Protein AF-A0AAW6VDI1-F1 (afdb_monomer)

Sequence (150 aa):
MKAKIEGLLNKEYKKLNDPIIQSHFLNYTCVLISGYLEKEIQNILDIYKKTAHFNSHDCKDELKSMRKIQNAKWCSVRPTLTNIDNKVILKLSKLKDFSLVTSSINNIVNTRHKIAHGENVTNLTIDILKQDFKNINRFLKKLKSIFTSL

Secondary structure (DSSP, 8-state):
-HHHHHHHHHS-GGG---HHHHHHHHHHHHHHHHHHHHHHHHHHHHHHTTSHHHHTSTTHHHHHHPPPP-S--HHHHHHHHHHH-HHHHHHHHTSTTHHHHHHHHHHHHHHHHHHHTT----S--HHHHHHHHHHHHHHHHHHHHHHHT-

Mean predicted aligned error: 4.01 Å

InterPro domains:
  IPR041519 RiboL-PSP-HEPN [PF18735] (8-148)

Foldseek 3Di:
DVVVLVVLLPPPLVVPPDPVVSVVSLLVSLLVLLVVLQVLVQVLLVVLLPDPLLVPDPCNVVSVPDDRDDLPQCVVVVVNQVSSPVVLVVQQVPQVPSVVLSVLNNVSSVSNVCVVVVHDDDPGDSVSSVSSSVSSVSSSVSSSVVSVVD

pLDDT: mean 91.73, std 6.46, range [64.69, 98.38]

Structure (mmCIF, N/CA/C/O backbone):
data_AF-A0AAW6VDI1-F1
#
_entry.id   AF-A0AAW6VDI1-F1
#
loop_
_atom_site.group_PDB
_atom_site.id
_atom_site.type_symbol
_atom_site.label_atom_id
_atom_site.label_alt_id
_atom_site.label_comp_id
_atom_site.label_asym_id
_atom_site.label_entity_id
_atom_site.label_seq_id
_atom_site.pdbx_PDB_ins_code
_atom_site.Cartn_x
_atom_site.Cartn_y
_atom_site.Cartn_z
_atom_site.occupancy
_atom_site.B_iso_or_equiv
_atom_site.auth_seq_id
_atom_site.auth_comp_id
_atom_site.auth_asym_id
_atom_site.auth_atom_id
_atom_site.pdbx_PDB_model_num
ATOM 1 N N . MET A 1 1 ? -8.476 -0.066 -11.051 1.00 89.88 1 MET A N 1
ATOM 2 C CA . MET A 1 1 ? -7.021 0.216 -10.959 1.00 89.88 1 MET A CA 1
ATOM 3 C C . MET A 1 1 ? -6.218 -1.062 -10.743 1.00 89.88 1 MET A C 1
ATOM 5 O O . MET A 1 1 ? -5.321 -1.317 -11.530 1.00 89.88 1 MET A O 1
ATOM 9 N N . LYS A 1 2 ? -6.598 -1.905 -9.773 1.00 93.75 2 LYS A N 1
ATOM 10 C CA . LYS A 1 2 ? -5.964 -3.206 -9.503 1.00 93.75 2 LYS A CA 1
ATOM 11 C C . LYS A 1 2 ? -5.744 -4.098 -10.743 1.00 93.75 2 LYS A C 1
ATOM 13 O O . LYS A 1 2 ? -4.602 -4.405 -11.046 1.00 93.75 2 LYS A O 1
ATOM 18 N N . ALA A 1 3 ? -6.799 -4.406 -11.506 1.00 93.88 3 ALA A N 1
ATOM 19 C CA . ALA A 1 3 ? -6.700 -5.252 -12.706 1.00 93.88 3 ALA A CA 1
ATOM 20 C C . ALA A 1 3 ? -5.734 -4.699 -13.771 1.00 93.88 3 ALA A C 1
ATOM 22 O O . ALA A 1 3 ? -5.020 -5.448 -14.428 1.00 93.88 3 ALA A O 1
ATOM 23 N N . LYS A 1 4 ? -5.659 -3.367 -13.906 1.00 93.69 4 LYS A N 1
ATOM 24 C CA . LYS A 1 4 ? -4.698 -2.708 -14.802 1.00 93.69 4 LYS A CA 1
ATOM 25 C C . LYS A 1 4 ? -3.259 -2.949 -14.341 1.00 93.69 4 LYS A C 1
ATOM 27 O O . LYS A 1 4 ? -2.413 -3.259 -15.167 1.00 93.69 4 LYS A O 1
ATOM 32 N N . ILE A 1 5 ? -2.992 -2.822 -13.041 1.00 95.88 5 ILE A N 1
ATOM 33 C CA . ILE A 1 5 ? -1.672 -3.101 -12.461 1.00 95.88 5 ILE A CA 1
ATOM 34 C C . ILE A 1 5 ? -1.314 -4.577 -12.648 1.00 95.88 5 ILE A C 1
ATOM 36 O O . ILE A 1 5 ? -0.222 -4.870 -13.110 1.00 95.88 5 ILE A O 1
ATOM 40 N N . GLU A 1 6 ? -2.236 -5.499 -12.364 1.00 94.25 6 GLU A N 1
ATOM 41 C CA . GLU A 1 6 ? -2.030 -6.939 -12.586 1.00 94.25 6 GLU A CA 1
ATOM 42 C C . GLU A 1 6 ? -1.698 -7.235 -14.053 1.00 94.25 6 GLU A C 1
ATOM 44 O O . GLU A 1 6 ? -0.734 -7.941 -14.335 1.00 94.25 6 GLU A O 1
ATOM 49 N N . GLY A 1 7 ? -2.427 -6.622 -14.990 1.00 92.25 7 GLY A N 1
ATOM 50 C CA . GLY A 1 7 ? -2.134 -6.719 -16.417 1.00 92.25 7 GLY A CA 1
ATOM 51 C C . GLY A 1 7 ? -0.735 -6.214 -16.774 1.00 92.25 7 GLY A C 1
ATOM 52 O O . GLY A 1 7 ? -0.029 -6.875 -17.524 1.00 92.25 7 GLY A O 1
ATOM 53 N N . LEU A 1 8 ? -0.298 -5.079 -16.217 1.00 92.00 8 LEU A N 1
ATOM 54 C CA . LEU A 1 8 ? 1.058 -4.558 -16.433 1.00 92.00 8 LEU A CA 1
ATOM 55 C C . LEU A 1 8 ? 2.125 -5.487 -15.840 1.00 92.00 8 LEU A C 1
ATOM 57 O O . LEU A 1 8 ? 3.093 -5.812 -16.516 1.00 92.00 8 LEU A O 1
ATOM 61 N N . LEU A 1 9 ? 1.931 -5.973 -14.616 1.00 92.19 9 LEU A N 1
ATOM 62 C CA . LEU A 1 9 ? 2.883 -6.867 -13.954 1.00 92.19 9 LEU A CA 1
ATOM 63 C C . LEU A 1 9 ? 3.012 -8.227 -14.657 1.00 92.19 9 LEU A C 1
ATOM 65 O O . LEU A 1 9 ? 4.067 -8.854 -14.585 1.00 92.19 9 LEU A O 1
ATOM 69 N N . ASN A 1 10 ? 1.954 -8.676 -15.334 1.00 86.19 10 ASN A N 1
ATOM 70 C CA . ASN A 1 10 ? 1.925 -9.945 -16.059 1.00 86.19 10 ASN A CA 1
ATOM 71 C C . ASN A 1 10 ? 2.298 -9.820 -17.539 1.00 86.19 10 ASN A C 1
ATOM 73 O O . ASN A 1 10 ? 2.485 -10.845 -18.193 1.00 86.19 10 ASN A O 1
ATOM 77 N N . LYS A 1 11 ? 2.420 -8.601 -18.084 1.00 78.62 11 LYS A N 1
ATOM 78 C CA . LYS A 1 11 ? 2.950 -8.422 -19.439 1.00 78.62 11 LYS A CA 1
ATOM 79 C C . LYS A 1 11 ? 4.368 -8.974 -19.501 1.00 78.62 11 LYS A C 1
ATOM 81 O O . LYS A 1 11 ? 5.156 -8.818 -18.567 1.00 78.62 11 LYS A O 1
ATOM 86 N N . GLU A 1 12 ? 4.701 -9.585 -20.632 1.00 67.75 12 GLU A N 1
ATOM 87 C CA . GLU A 1 12 ? 6.063 -10.011 -20.935 1.00 67.75 12 GLU A CA 1
ATOM 88 C C . GLU A 1 12 ? 6.956 -8.785 -21.144 1.00 67.75 12 GLU A C 1
ATOM 90 O O . GLU A 1 12 ? 7.265 -8.376 -22.257 1.00 67.75 12 GLU A O 1
ATOM 95 N N . TYR A 1 13 ? 7.374 -8.189 -20.032 1.00 69.06 13 TYR A N 1
ATOM 96 C CA . TYR A 1 13 ? 8.299 -7.067 -19.966 1.00 69.06 13 TYR A CA 1
ATOM 97 C C . TYR A 1 13 ? 9.601 -7.344 -20.735 1.00 69.06 13 TYR A C 1
ATOM 99 O O . TYR A 1 13 ? 10.164 -6.441 -21.339 1.00 69.06 13 TYR A O 1
ATOM 107 N N . LYS A 1 14 ? 10.028 -8.614 -20.794 1.00 64.69 14 LYS A N 1
ATOM 108 C CA . LYS A 1 14 ? 11.203 -9.063 -21.556 1.00 64.69 14 LYS A CA 1
ATOM 109 C C . LYS A 1 14 ? 11.068 -8.900 -23.076 1.00 64.69 14 LYS A C 1
ATOM 111 O O . LYS A 1 14 ? 12.081 -8.943 -23.756 1.00 64.69 14 LYS A O 1
ATOM 116 N N . LYS A 1 15 ? 9.852 -8.716 -23.609 1.00 71.50 15 LYS A N 1
ATOM 117 C CA . LYS A 1 15 ? 9.625 -8.422 -25.036 1.00 71.50 15 LYS A CA 1
ATOM 118 C C . LYS A 1 15 ? 9.885 -6.951 -25.389 1.00 71.50 15 LYS A C 1
ATOM 120 O O . LYS A 1 15 ? 9.891 -6.603 -26.566 1.00 71.50 15 LYS A O 1
ATOM 125 N N . LEU A 1 16 ? 10.071 -6.077 -24.395 1.00 76.50 16 LEU A N 1
ATOM 126 C CA . LEU A 1 16 ? 10.487 -4.695 -24.617 1.00 76.50 16 LEU A CA 1
ATOM 127 C C . LEU A 1 16 ? 12.007 -4.686 -24.802 1.00 76.50 16 LEU A C 1
ATOM 129 O O . LEU A 1 16 ? 12.739 -4.754 -23.823 1.00 76.50 16 LEU A O 1
ATOM 133 N N . ASN A 1 17 ? 12.494 -4.623 -26.039 1.00 78.62 17 ASN A N 1
ATOM 134 C CA . ASN A 1 17 ? 13.938 -4.698 -26.312 1.00 78.62 17 ASN A CA 1
ATOM 135 C C . ASN A 1 17 ? 14.705 -3.409 -25.958 1.00 78.62 17 ASN A C 1
ATOM 137 O O . ASN A 1 17 ? 15.929 -3.429 -25.899 1.00 78.62 17 ASN A O 1
ATOM 141 N N . ASP A 1 18 ? 14.001 -2.302 -25.713 1.00 87.38 18 ASP A N 1
ATOM 142 C CA . ASP A 1 18 ? 14.594 -0.999 -25.409 1.00 87.38 18 ASP A CA 1
ATOM 143 C C . ASP A 1 18 ? 14.678 -0.757 -23.882 1.00 87.38 18 ASP A C 1
ATOM 145 O O . ASP A 1 18 ? 13.632 -0.693 -23.218 1.00 87.38 18 ASP A O 1
ATOM 149 N N . PRO A 1 19 ? 15.890 -0.583 -23.312 1.00 87.06 19 PRO A N 1
ATOM 150 C CA . PRO A 1 19 ? 16.101 -0.273 -21.895 1.00 87.06 19 PRO A CA 1
ATOM 151 C C . PRO A 1 19 ? 15.399 1.004 -21.401 1.00 87.06 19 PRO A C 1
ATOM 153 O O . PRO A 1 19 ? 14.973 1.068 -20.245 1.00 87.06 19 PRO A O 1
ATOM 156 N N . ILE A 1 20 ? 15.247 2.018 -22.255 1.00 88.19 20 ILE A N 1
ATOM 157 C CA . ILE A 1 20 ? 14.583 3.282 -21.911 1.00 88.19 20 ILE A CA 1
ATOM 158 C C . ILE A 1 20 ? 13.083 3.037 -21.744 1.00 88.19 20 ILE A C 1
ATOM 160 O O . ILE A 1 20 ? 12.491 3.411 -20.728 1.00 88.19 20 ILE A O 1
ATOM 164 N N . ILE A 1 21 ? 12.469 2.335 -22.699 1.00 88.44 21 ILE A N 1
ATOM 165 C CA . ILE A 1 21 ? 11.044 1.969 -22.638 1.00 88.44 21 ILE A CA 1
ATOM 166 C C . ILE A 1 21 ? 10.771 1.085 -21.417 1.00 88.44 21 ILE A C 1
ATOM 168 O O . ILE A 1 21 ? 9.787 1.285 -20.703 1.00 88.44 21 ILE A O 1
ATOM 172 N N . GLN A 1 22 ? 11.665 0.137 -21.153 1.00 89.06 22 GLN A N 1
ATOM 173 C CA . GLN A 1 22 ? 11.668 -0.704 -19.962 1.00 89.06 22 GLN A CA 1
ATOM 174 C C . GLN A 1 22 ? 11.658 0.124 -18.661 1.00 89.06 22 GLN A C 1
ATOM 176 O O . GLN A 1 22 ? 10.775 -0.054 -17.817 1.00 89.06 22 GLN A O 1
ATOM 181 N N . SER A 1 23 ? 12.568 1.091 -18.528 1.00 90.12 23 SER A N 1
ATOM 182 C CA . SER A 1 23 ? 12.630 1.991 -17.370 1.00 90.12 23 SER A CA 1
ATOM 183 C C . SER A 1 23 ? 11.342 2.809 -17.197 1.00 90.12 23 SER A C 1
ATOM 185 O O . SER A 1 23 ? 10.732 2.807 -16.123 1.00 90.12 23 SER A O 1
ATOM 187 N N . HIS A 1 24 ? 10.842 3.434 -18.271 1.00 90.94 24 HIS A N 1
ATOM 188 C CA . HIS A 1 24 ? 9.584 4.187 -18.229 1.00 90.94 24 HIS A CA 1
ATOM 189 C C . HIS A 1 24 ? 8.389 3.318 -17.835 1.00 90.94 24 HIS A C 1
ATOM 191 O O . HIS A 1 24 ? 7.532 3.753 -17.062 1.00 90.94 24 HIS A O 1
ATOM 197 N N . PHE A 1 25 ? 8.337 2.081 -18.324 1.00 92.25 25 PHE A N 1
ATOM 198 C CA . PHE A 1 25 ? 7.292 1.128 -17.978 1.00 92.25 25 PHE A CA 1
ATOM 199 C C . PHE A 1 25 ? 7.290 0.787 -16.482 1.00 92.25 25 PHE A C 1
ATOM 201 O O . PHE A 1 25 ? 6.229 0.780 -15.844 1.00 92.25 25 PHE A O 1
ATOM 208 N N . LEU A 1 26 ? 8.466 0.522 -15.907 1.00 93.88 26 LEU A N 1
ATOM 209 C CA . LEU A 1 26 ? 8.603 0.230 -14.481 1.00 93.88 26 LEU A CA 1
ATOM 210 C C . LEU A 1 26 ? 8.220 1.442 -13.632 1.00 93.88 26 LEU A C 1
ATOM 212 O O . LEU A 1 26 ? 7.424 1.307 -12.700 1.00 93.88 26 LEU A O 1
ATOM 216 N N . ASN A 1 27 ? 8.700 2.631 -14.003 1.00 95.12 27 ASN A N 1
ATOM 217 C CA . ASN A 1 27 ? 8.369 3.877 -13.317 1.00 95.12 27 ASN A CA 1
ATOM 218 C C . ASN A 1 27 ? 6.860 4.136 -13.331 1.00 95.12 27 ASN A C 1
ATOM 220 O O . ASN A 1 27 ? 6.252 4.377 -12.286 1.00 95.12 27 ASN A O 1
ATOM 224 N N . TYR A 1 28 ? 6.227 3.998 -14.497 1.00 95.06 28 TYR A N 1
ATOM 225 C CA . TYR A 1 28 ? 4.781 4.127 -14.638 1.00 95.06 28 TYR A CA 1
ATOM 226 C C . TYR A 1 28 ? 4.022 3.133 -13.751 1.00 95.06 28 TYR A C 1
ATOM 228 O O . TYR A 1 28 ? 3.071 3.497 -13.054 1.00 95.06 28 TYR A O 1
ATOM 236 N N . THR A 1 29 ? 4.463 1.875 -13.732 1.00 95.88 29 THR A N 1
ATOM 237 C CA . THR A 1 29 ? 3.839 0.826 -12.920 1.00 95.88 29 THR A CA 1
ATOM 238 C C . THR A 1 29 ? 3.990 1.114 -11.422 1.00 95.88 29 THR A C 1
ATOM 240 O O . THR A 1 29 ? 3.014 0.990 -10.680 1.00 95.88 29 THR A O 1
ATOM 243 N N . CYS A 1 30 ? 5.159 1.586 -10.974 1.00 97.31 30 CYS A N 1
ATOM 244 C CA . CYS A 1 30 ? 5.390 2.026 -9.596 1.00 97.31 30 CYS A CA 1
ATOM 245 C C . CYS A 1 30 ? 4.441 3.164 -9.188 1.00 97.31 30 CYS A C 1
ATOM 247 O O . CYS A 1 30 ? 3.815 3.104 -8.126 1.00 97.31 30 CYS A O 1
ATOM 249 N N . VAL A 1 31 ? 4.291 4.181 -10.044 1.00 97.00 31 VAL A N 1
ATOM 250 C CA . VAL A 1 31 ? 3.379 5.314 -9.810 1.00 97.00 31 VAL A CA 1
ATOM 251 C C . VAL A 1 31 ? 1.935 4.828 -9.666 1.00 97.00 31 VAL A C 1
ATOM 253 O O . VAL A 1 31 ? 1.235 5.246 -8.742 1.00 97.00 31 VAL A O 1
ATOM 256 N N . LEU A 1 32 ? 1.494 3.894 -10.516 1.00 97.62 32 LEU A N 1
ATOM 257 C CA . LEU A 1 32 ? 0.156 3.307 -10.411 1.00 97.62 32 LEU A CA 1
ATOM 258 C C . LEU A 1 32 ? -0.046 2.512 -9.117 1.00 97.62 32 LEU A C 1
ATOM 260 O O . LEU A 1 32 ? -1.113 2.619 -8.513 1.00 97.62 32 LEU A O 1
ATOM 264 N N . ILE A 1 33 ? 0.944 1.727 -8.682 1.00 98.25 33 ILE A N 1
ATOM 265 C CA . ILE A 1 33 ? 0.862 0.968 -7.424 1.00 98.25 33 ILE A CA 1
ATOM 266 C C . ILE A 1 33 ? 0.768 1.924 -6.228 1.00 98.25 33 ILE A C 1
ATOM 268 O O . ILE A 1 33 ? -0.063 1.710 -5.344 1.00 98.25 33 ILE A O 1
ATOM 272 N N . SER A 1 34 ? 1.565 2.996 -6.220 1.00 97.81 34 SER A N 1
ATOM 273 C CA . SER A 1 34 ? 1.536 4.024 -5.173 1.00 97.81 34 SER A CA 1
ATOM 274 C C . SER A 1 34 ? 0.169 4.716 -5.090 1.00 97.81 34 SER A C 1
ATOM 276 O O . SER A 1 34 ? -0.431 4.762 -4.018 1.00 97.81 34 SER A O 1
ATOM 278 N N . GLY A 1 35 ? -0.382 5.159 -6.226 1.00 97.50 35 GLY A N 1
ATOM 279 C CA . GLY A 1 35 ? -1.712 5.777 -6.263 1.00 97.50 35 GLY A CA 1
ATOM 280 C C . GLY A 1 35 ? -2.847 4.806 -5.910 1.00 97.50 35 GLY A C 1
ATOM 281 O O . GLY A 1 35 ? -3.835 5.199 -5.290 1.00 97.50 35 GLY A O 1
ATOM 282 N N . TYR A 1 36 ? -2.707 3.522 -6.254 1.00 98.00 36 TYR A N 1
ATOM 283 C CA . TYR A 1 36 ? -3.643 2.478 -5.831 1.00 98.00 36 TYR A CA 1
ATOM 284 C C . TYR A 1 36 ? -3.655 2.306 -4.309 1.00 98.00 36 TYR A C 1
ATOM 286 O O . TYR A 1 36 ? -4.735 2.268 -3.725 1.00 98.00 36 TYR A O 1
ATOM 294 N N . LEU A 1 37 ? -2.484 2.252 -3.666 1.00 98.31 37 LEU A N 1
ATOM 295 C CA . LEU A 1 37 ? -2.371 2.166 -2.207 1.00 98.31 37 LEU A CA 1
ATOM 296 C C . LEU A 1 37 ? -3.104 3.325 -1.516 1.00 98.31 37 LEU A C 1
ATOM 298 O O . LEU A 1 37 ? -3.933 3.084 -0.640 1.00 98.31 37 LEU A O 1
ATOM 302 N N . GLU A 1 38 ? -2.824 4.564 -1.928 1.00 97.31 38 GLU A N 1
ATOM 303 C CA . GLU A 1 38 ? -3.454 5.771 -1.373 1.00 97.31 38 GLU A CA 1
ATOM 304 C C . GLU A 1 38 ? -4.978 5.723 -1.519 1.00 97.31 38 GLU A C 1
ATOM 306 O O . GLU A 1 38 ? -5.714 5.914 -0.547 1.00 97.31 38 GLU A O 1
ATOM 311 N N . LYS A 1 39 ? -5.456 5.396 -2.726 1.00 96.69 39 LYS A N 1
ATOM 312 C CA . LYS A 1 39 ? -6.886 5.318 -3.028 1.00 96.69 39 LYS A CA 1
ATOM 313 C C . LYS A 1 39 ? -7.597 4.254 -2.195 1.00 96.69 39 LYS A C 1
ATOM 315 O O . LYS A 1 39 ? -8.691 4.505 -1.700 1.00 96.69 39 LYS A O 1
ATOM 320 N N . GLU A 1 40 ? -7.009 3.073 -2.039 1.00 97.69 40 GLU A N 1
ATOM 321 C CA . GLU A 1 40 ? -7.649 1.992 -1.286 1.00 97.69 40 GLU A CA 1
ATOM 322 C C . GLU A 1 40 ? -7.669 2.259 0.221 1.00 97.69 40 GLU A C 1
ATOM 324 O O . GLU A 1 40 ? -8.682 1.980 0.859 1.00 97.69 40 GLU A O 1
ATOM 329 N N . ILE A 1 41 ? -6.610 2.847 0.794 1.00 96.50 41 ILE A N 1
ATOM 330 C CA . ILE A 1 41 ? -6.639 3.286 2.199 1.00 96.50 41 ILE A CA 1
ATOM 331 C C . ILE A 1 41 ? -7.747 4.324 2.392 1.00 96.50 41 ILE A C 1
ATOM 333 O O . ILE A 1 41 ? -8.553 4.181 3.311 1.00 96.50 41 ILE A O 1
ATOM 337 N N . GLN A 1 42 ? -7.834 5.322 1.507 1.00 95.00 42 GLN A N 1
ATOM 338 C CA . GLN A 1 42 ? -8.885 6.337 1.569 1.00 95.00 42 GLN A CA 1
ATOM 339 C C . GLN A 1 42 ? -10.282 5.706 1.504 1.00 95.00 42 GLN A C 1
ATOM 341 O O . GLN A 1 42 ? -11.116 5.998 2.354 1.00 95.00 42 GLN A O 1
ATOM 346 N N . ASN A 1 43 ? -10.515 4.785 0.564 1.00 95.38 43 ASN A N 1
ATOM 347 C CA . ASN A 1 43 ? -11.792 4.080 0.440 1.00 95.38 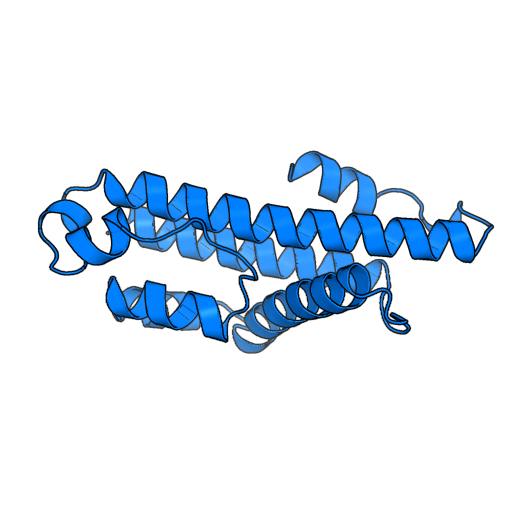43 ASN A CA 1
ATOM 348 C C . ASN A 1 43 ? -12.156 3.310 1.720 1.00 95.38 43 ASN A C 1
ATOM 350 O O . ASN A 1 43 ? -13.312 3.323 2.136 1.00 95.38 43 ASN A O 1
ATOM 354 N N . ILE A 1 44 ? -11.188 2.630 2.348 1.00 95.81 44 ILE A N 1
ATOM 355 C CA . ILE A 1 44 ? -11.413 1.902 3.607 1.00 95.81 44 ILE A CA 1
ATOM 356 C C . ILE A 1 44 ? -11.826 2.873 4.717 1.00 95.81 44 ILE A C 1
ATOM 358 O O . ILE A 1 44 ? -12.793 2.604 5.429 1.00 95.81 44 ILE A O 1
ATOM 362 N N . LEU A 1 45 ? -11.135 4.008 4.840 1.00 93.06 45 LEU A N 1
ATOM 363 C CA . LEU A 1 45 ? -11.460 5.027 5.837 1.00 93.06 45 LEU A CA 1
ATOM 364 C C . LEU A 1 45 ? -12.822 5.677 5.568 1.00 93.06 45 LEU A C 1
ATOM 366 O O . LEU A 1 45 ? -13.588 5.885 6.501 1.00 93.06 45 LEU A O 1
ATOM 370 N N . ASP A 1 46 ? -13.167 5.944 4.310 1.00 92.50 46 ASP A N 1
ATOM 371 C CA . ASP A 1 46 ? -14.461 6.528 3.939 1.00 92.50 46 ASP A CA 1
ATOM 372 C C . ASP A 1 46 ? -15.634 5.576 4.213 1.00 92.50 46 ASP A C 1
ATOM 374 O O . ASP A 1 46 ? -16.733 6.024 4.544 1.00 92.50 46 ASP A O 1
ATOM 378 N N . ILE A 1 47 ? -15.411 4.262 4.113 1.00 92.81 47 ILE A N 1
ATOM 379 C CA . ILE A 1 47 ? -16.382 3.252 4.552 1.00 92.81 47 ILE A CA 1
ATOM 380 C C . ILE A 1 47 ? -16.470 3.237 6.081 1.00 92.81 47 ILE A C 1
ATOM 382 O O . ILE A 1 47 ? -17.572 3.282 6.621 1.00 92.81 47 ILE A O 1
ATOM 386 N N . TYR A 1 48 ? -15.329 3.222 6.777 1.00 91.88 48 TYR A N 1
ATOM 387 C CA . TYR A 1 48 ? -15.284 3.243 8.240 1.00 91.88 48 TYR A CA 1
ATOM 388 C C . TYR A 1 48 ? -15.998 4.466 8.833 1.00 91.88 48 TYR A C 1
ATOM 390 O O . TYR A 1 48 ? -16.741 4.331 9.797 1.00 91.88 48 TYR A O 1
ATOM 398 N N . LYS A 1 49 ? -15.889 5.642 8.205 1.00 90.94 49 LYS A N 1
ATOM 399 C CA . LYS A 1 49 ? -16.589 6.871 8.624 1.00 90.94 49 LYS A CA 1
ATOM 400 C C . LYS A 1 49 ? -18.120 6.752 8.674 1.00 90.94 49 LYS A C 1
ATOM 402 O O . LYS A 1 49 ? -18.787 7.638 9.201 1.00 90.94 49 LYS A O 1
ATOM 407 N N . LYS A 1 50 ? -18.695 5.690 8.104 1.00 90.38 50 LYS A N 1
ATOM 408 C CA . LYS A 1 50 ? -20.138 5.421 8.107 1.00 90.38 50 LYS A CA 1
ATOM 409 C C . LYS A 1 50 ? -20.568 4.455 9.217 1.00 90.38 50 LYS A C 1
ATOM 411 O O . LYS A 1 50 ? -21.761 4.201 9.342 1.00 90.38 50 LYS A O 1
ATOM 416 N N . THR A 1 51 ? -19.642 3.897 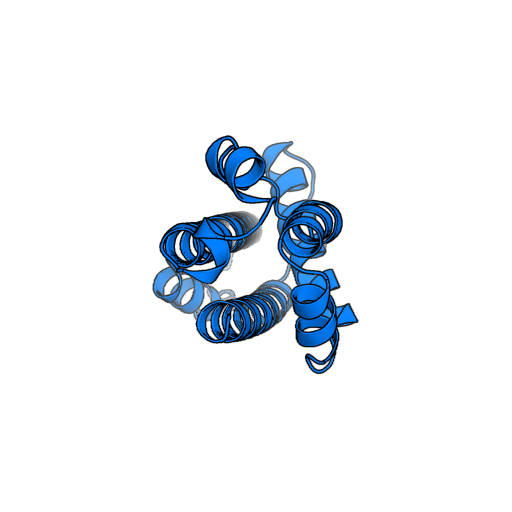10.000 1.00 90.31 51 THR A N 1
ATOM 417 C CA . THR A 1 51 ? -19.966 2.907 11.039 1.00 90.31 51 THR A CA 1
ATOM 418 C C . THR A 1 51 ? -20.430 3.563 12.340 1.00 90.31 51 THR A C 1
ATOM 420 O O . THR A 1 51 ? -20.179 4.744 12.601 1.00 90.31 51 THR A O 1
ATOM 423 N N . ALA A 1 52 ? -21.114 2.789 13.187 1.00 87.75 52 ALA A N 1
ATOM 424 C CA . ALA A 1 52 ? -21.477 3.227 14.533 1.00 87.75 52 ALA A CA 1
ATOM 425 C C . ALA A 1 52 ? -20.227 3.494 15.387 1.00 87.75 52 ALA A C 1
ATOM 427 O O . ALA A 1 52 ? -20.159 4.537 16.030 1.00 87.75 52 ALA A O 1
ATOM 428 N N . HIS A 1 53 ? -19.215 2.617 15.289 1.00 87.19 53 HIS A N 1
ATOM 429 C CA . HIS A 1 53 ? -17.933 2.766 15.981 1.00 87.19 53 HIS A CA 1
ATOM 430 C C . HIS A 1 53 ? -17.299 4.134 15.719 1.00 87.19 53 HIS A C 1
ATOM 432 O O . HIS A 1 53 ? -16.907 4.824 16.651 1.00 87.19 53 HIS A O 1
ATOM 438 N N . PHE A 1 54 ? -17.249 4.574 14.459 1.00 88.19 54 PHE A N 1
ATOM 439 C CA . PHE A 1 54 ? -16.728 5.899 14.131 1.00 88.19 54 PHE A CA 1
ATOM 440 C C . PHE A 1 54 ? -17.550 7.036 14.753 1.00 88.19 54 PHE A C 1
ATOM 442 O O . PHE A 1 54 ? -17.002 8.038 15.204 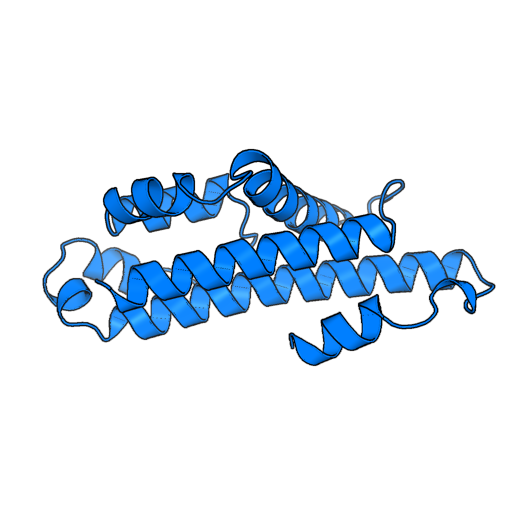1.00 88.19 54 PHE A O 1
ATOM 449 N N . ASN A 1 55 ? -18.876 6.900 14.768 1.00 86.12 55 ASN A N 1
ATOM 450 C CA . ASN A 1 55 ? -19.760 7.954 15.250 1.00 86.12 55 ASN A CA 1
ATOM 451 C C . ASN A 1 55 ? -19.711 8.164 16.763 1.00 86.12 55 ASN A C 1
ATOM 453 O O . ASN A 1 55 ? -20.065 9.266 17.191 1.00 86.12 55 ASN A O 1
ATOM 45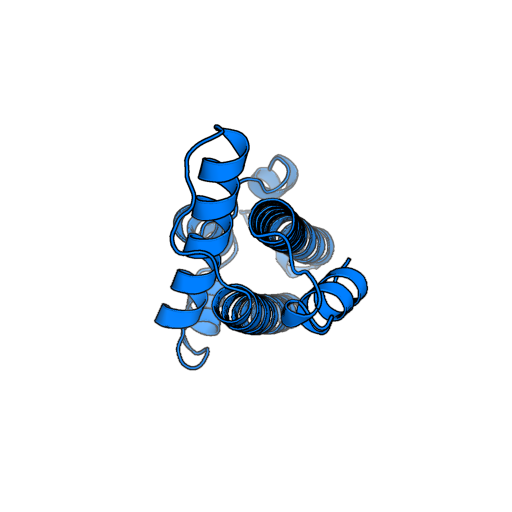7 N N . SER A 1 56 ? -19.283 7.148 17.516 1.00 84.94 56 SER A N 1
ATOM 458 C CA . SER A 1 56 ? -19.154 7.153 18.975 1.00 84.94 56 SER A CA 1
ATOM 459 C C . SER A 1 56 ? -17.727 7.386 19.482 1.00 84.94 56 SER A C 1
ATOM 461 O O . SER A 1 56 ? -17.525 7.343 20.689 1.00 84.94 56 SER A O 1
ATOM 463 N N . HIS A 1 57 ? -16.738 7.566 18.601 1.00 82.06 57 HIS A N 1
ATOM 464 C CA . HIS A 1 57 ? -15.326 7.646 18.987 1.00 82.06 57 HIS A CA 1
ATOM 465 C C . HIS A 1 57 ? -14.757 9.058 18.805 1.00 82.06 57 HIS A C 1
ATOM 467 O O . HIS A 1 57 ? -15.054 9.740 17.824 1.00 82.06 57 HIS A O 1
ATOM 473 N N . ASP A 1 58 ? -13.856 9.457 19.703 1.00 79.75 58 ASP A N 1
ATOM 474 C CA . ASP A 1 58 ? -13.288 10.814 19.760 1.00 79.75 58 ASP A CA 1
ATOM 475 C C . ASP A 1 58 ? -12.488 11.224 18.508 1.00 79.75 58 ASP A C 1
ATOM 477 O O . ASP A 1 58 ? -12.334 12.407 18.217 1.00 79.75 58 ASP A O 1
ATOM 481 N N . CYS A 1 59 ? -12.030 10.262 17.697 1.00 79.75 59 CYS A N 1
ATOM 482 C CA . CYS A 1 59 ? -11.285 10.528 16.459 1.00 79.75 59 CYS A CA 1
ATOM 483 C C . CYS A 1 59 ? -12.159 11.078 15.312 1.00 79.75 59 CYS A C 1
ATOM 485 O O . CYS A 1 59 ? -11.659 11.346 14.215 1.00 79.75 59 CYS A O 1
ATOM 487 N N . LYS A 1 60 ? -13.472 11.229 15.535 1.00 85.62 60 LYS A N 1
ATOM 488 C CA . LYS A 1 60 ? -14.466 11.611 14.526 1.00 85.62 60 LYS A CA 1
ATOM 489 C C . LYS A 1 60 ? -14.161 12.938 13.842 1.00 85.62 60 LYS A C 1
ATOM 491 O O . LYS A 1 60 ? -14.184 13.006 12.611 1.00 85.62 60 LYS A O 1
ATOM 496 N N . ASP A 1 61 ? -13.884 13.982 14.613 1.00 84.06 61 ASP A N 1
ATOM 497 C CA . ASP A 1 61 ? -13.707 15.333 14.071 1.00 84.06 61 ASP A CA 1
ATOM 498 C C . ASP A 1 61 ? -12.354 15.490 13.361 1.00 84.06 61 ASP A C 1
ATOM 500 O O . ASP A 1 61 ? -12.275 16.085 12.279 1.00 84.06 61 ASP A O 1
ATOM 504 N N . GLU A 1 62 ? -11.310 14.842 13.886 1.00 81.38 62 GLU A N 1
ATOM 505 C CA . GLU A 1 62 ? -9.998 14.746 13.236 1.00 81.38 62 GLU A CA 1
ATOM 506 C C . GLU A 1 62 ? -10.111 14.029 11.881 1.00 81.38 62 GLU A C 1
ATOM 508 O O . GLU A 1 62 ? -9.692 14.545 10.846 1.00 81.38 62 GLU A O 1
ATOM 513 N N . LEU A 1 63 ? -10.759 12.864 11.833 1.00 84.06 63 LEU A N 1
ATOM 514 C CA . LEU A 1 63 ? -10.907 12.113 10.587 1.00 84.06 63 LEU A CA 1
ATOM 515 C C . LEU A 1 63 ? -11.853 12.768 9.575 1.00 84.06 63 LEU A C 1
ATOM 517 O O . LEU A 1 63 ? -11.672 12.574 8.368 1.00 84.06 63 LEU A O 1
ATOM 521 N N . LYS A 1 64 ? -12.875 13.507 10.022 1.00 83.94 64 LYS A N 1
ATOM 522 C CA . LYS A 1 64 ? -13.754 14.284 9.129 1.00 83.94 64 LYS A CA 1
ATOM 523 C C . LYS A 1 64 ? -12.997 15.407 8.429 1.00 83.94 64 LYS A C 1
ATOM 525 O O . LYS A 1 64 ? -13.214 15.619 7.240 1.00 83.94 64 LYS A O 1
ATOM 530 N N . SER A 1 65 ? -12.117 16.091 9.157 1.00 82.44 65 SER A N 1
ATOM 531 C CA . SER A 1 65 ? -11.278 17.177 8.633 1.00 82.44 65 SER A CA 1
ATOM 532 C C . SER A 1 65 ? -10.008 16.682 7.929 1.00 82.44 65 SER A C 1
ATOM 534 O O . SER A 1 65 ? -9.338 17.454 7.239 1.00 82.44 65 SER A O 1
ATOM 536 N N . MET A 1 66 ? -9.694 15.388 8.051 1.00 83.31 66 MET A N 1
ATOM 537 C CA . MET A 1 66 ? -8.530 14.777 7.423 1.00 83.31 66 MET A CA 1
ATOM 538 C C . MET A 1 66 ? -8.558 14.957 5.903 1.00 83.31 66 MET A C 1
ATOM 540 O O . MET A 1 66 ? -9.487 14.537 5.204 1.00 83.31 66 MET A O 1
ATOM 544 N N . ARG A 1 67 ? -7.479 15.545 5.381 1.00 83.88 67 ARG A N 1
ATOM 545 C CA . ARG A 1 67 ? -7.222 15.624 3.941 1.00 83.88 67 ARG A CA 1
ATOM 546 C C . ARG A 1 67 ? -7.073 14.221 3.349 1.00 83.88 67 ARG A C 1
ATOM 548 O O . ARG A 1 67 ? -6.811 13.250 4.056 1.00 83.88 67 ARG A O 1
ATOM 555 N N . LYS A 1 68 ? -7.207 14.121 2.024 1.00 87.69 68 LYS A N 1
ATOM 556 C CA . LYS A 1 68 ? -6.956 12.864 1.307 1.00 87.69 68 LYS A CA 1
ATOM 557 C C . LYS A 1 68 ? -5.573 12.318 1.660 1.00 87.69 68 LYS A C 1
ATOM 559 O O . LYS A 1 68 ? -4.605 13.078 1.684 1.00 87.69 68 LYS A O 1
ATOM 564 N N . ILE A 1 69 ? -5.490 11.008 1.881 1.00 88.38 69 ILE A N 1
ATOM 565 C CA . ILE A 1 69 ? -4.214 10.324 2.100 1.00 88.38 69 ILE A CA 1
ATOM 566 C C . ILE A 1 69 ? -3.303 10.541 0.884 1.00 88.38 69 ILE A C 1
ATOM 568 O O . ILE A 1 69 ? -3.692 10.276 -0.253 1.00 88.38 69 ILE A O 1
ATOM 572 N N . GLN A 1 70 ? -2.085 11.013 1.142 1.00 89.31 70 GLN A N 1
ATOM 573 C CA . GLN A 1 70 ? -1.024 11.215 0.156 1.00 89.31 70 GLN A CA 1
ATOM 574 C C . GLN A 1 70 ? 0.303 10.747 0.739 1.00 89.31 70 GLN A C 1
ATOM 576 O O . GLN A 1 70 ? 0.503 10.818 1.951 1.00 89.31 70 GLN A O 1
ATOM 581 N N . ASN A 1 71 ? 1.215 10.292 -0.121 1.00 90.56 71 ASN A N 1
ATOM 582 C CA . ASN A 1 71 ? 2.514 9.748 0.263 1.00 90.56 71 ASN A CA 1
ATOM 583 C C . ASN A 1 71 ? 2.364 8.724 1.394 1.00 90.56 71 ASN A C 1
ATOM 585 O O . ASN A 1 71 ? 2.973 8.874 2.451 1.00 90.56 71 ASN A O 1
ATOM 589 N N . ALA A 1 72 ? 1.527 7.705 1.169 1.00 93.25 72 ALA A N 1
ATOM 590 C CA . ALA A 1 72 ? 1.075 6.731 2.167 1.00 93.25 72 ALA A CA 1
ATOM 591 C C . ALA A 1 72 ? 2.177 5.772 2.680 1.00 93.25 72 ALA A C 1
ATOM 593 O O . ALA A 1 72 ? 2.011 4.552 2.673 1.00 93.25 72 ALA A O 1
ATOM 594 N N . LYS A 1 73 ? 3.317 6.309 3.126 1.00 94.25 73 LYS A N 1
ATOM 595 C CA . LYS A 1 73 ? 4.368 5.572 3.828 1.00 94.25 73 LYS A CA 1
ATOM 596 C C . LYS A 1 73 ? 3.790 4.999 5.113 1.00 94.25 73 LYS A C 1
ATOM 598 O O . LYS A 1 73 ? 2.913 5.601 5.736 1.00 94.25 73 LYS A O 1
ATOM 603 N N . TRP A 1 74 ? 4.335 3.878 5.570 1.00 93.44 74 TRP A N 1
ATOM 604 C CA . TRP A 1 74 ? 3.891 3.269 6.820 1.00 93.44 74 TRP A CA 1
ATOM 605 C C . TRP A 1 74 ? 4.017 4.234 8.006 1.00 93.44 74 TRP A C 1
ATOM 607 O O . TRP A 1 74 ? 3.101 4.327 8.816 1.00 93.44 74 TRP A O 1
ATOM 617 N N . CYS A 1 75 ? 5.108 5.004 8.077 1.00 89.19 75 CYS A N 1
ATOM 618 C CA . CYS A 1 75 ? 5.309 6.002 9.130 1.00 89.19 75 CYS A CA 1
ATOM 619 C C . CYS A 1 75 ? 4.274 7.138 9.112 1.00 89.19 75 CYS A C 1
ATOM 621 O O . CYS A 1 75 ? 4.008 7.709 10.162 1.00 89.19 75 CYS A O 1
ATOM 623 N N . SER A 1 76 ? 3.670 7.433 7.959 1.00 88.25 76 SER A N 1
ATOM 624 C CA . SER A 1 76 ? 2.633 8.460 7.810 1.00 88.25 76 SER A CA 1
ATOM 625 C C . SER A 1 76 ? 1.229 7.902 8.045 1.00 88.25 76 SER A C 1
ATOM 627 O O . SER A 1 76 ? 0.386 8.581 8.614 1.00 88.25 76 SER A O 1
ATOM 629 N N . VAL A 1 77 ? 0.975 6.652 7.646 1.00 92.25 77 VAL A N 1
ATOM 630 C CA . VAL A 1 77 ? -0.332 5.989 7.804 1.00 92.25 77 VAL A CA 1
ATOM 631 C C . VAL A 1 77 ? -0.544 5.482 9.232 1.00 92.25 77 VAL A C 1
ATOM 633 O O . VAL A 1 77 ? -1.654 5.546 9.755 1.00 92.25 77 VAL A O 1
ATOM 636 N N . ARG A 1 78 ? 0.510 4.968 9.878 1.00 93.62 78 ARG A N 1
ATOM 637 C CA . ARG A 1 78 ? 0.429 4.376 11.219 1.00 93.62 78 ARG A CA 1
ATOM 638 C C . ARG A 1 78 ? -0.179 5.332 12.255 1.00 93.62 78 ARG A C 1
ATOM 640 O O . ARG A 1 78 ? -1.089 4.871 12.933 1.00 93.62 78 ARG A O 1
ATOM 647 N N . PRO A 1 79 ? 0.244 6.606 12.387 1.00 90.88 79 PRO A N 1
ATOM 648 C CA . PRO A 1 79 ? -0.342 7.530 13.360 1.00 90.88 79 PRO A CA 1
ATOM 649 C C . PRO A 1 79 ? -1.853 7.698 13.190 1.00 90.88 79 PRO A C 1
ATOM 651 O O . PRO A 1 79 ? -2.584 7.570 14.162 1.00 90.88 79 PRO A O 1
ATOM 654 N N . THR A 1 80 ? -2.340 7.861 11.957 1.00 90.25 80 THR A N 1
ATOM 655 C CA . THR A 1 80 ? -3.783 7.950 11.686 1.00 90.25 80 THR A CA 1
ATOM 656 C C . THR A 1 80 ? -4.524 6.700 12.158 1.00 90.25 80 THR A C 1
ATOM 658 O O . THR A 1 80 ? -5.570 6.799 12.787 1.00 90.25 80 THR A O 1
ATOM 661 N N . LEU A 1 81 ? -3.985 5.508 11.888 1.00 92.50 81 LEU A N 1
ATOM 662 C CA . LEU A 1 81 ? -4.605 4.252 12.323 1.00 92.50 81 LEU A CA 1
ATOM 663 C C . LEU A 1 81 ? -4.558 4.063 13.848 1.00 92.50 81 LEU A C 1
ATOM 665 O O . LEU A 1 81 ? -5.501 3.524 14.418 1.00 92.50 81 LEU A O 1
ATOM 669 N N . THR A 1 82 ? -3.483 4.514 14.496 1.00 90.94 82 THR A N 1
ATOM 670 C CA . THR A 1 82 ? -3.337 4.556 15.960 1.00 90.94 82 THR A CA 1
ATOM 671 C C . THR A 1 82 ? -4.387 5.473 16.592 1.00 90.94 82 THR A C 1
ATOM 673 O O . THR A 1 82 ? -5.044 5.054 17.540 1.00 90.94 82 THR A O 1
ATOM 676 N N . ASN A 1 83 ? -4.578 6.684 16.048 1.00 88.38 83 ASN A N 1
ATOM 677 C CA . ASN A 1 83 ? -5.555 7.663 16.545 1.00 88.38 83 ASN A CA 1
ATOM 678 C C . ASN A 1 83 ? -6.993 7.140 16.447 1.00 88.38 83 ASN A C 1
ATOM 680 O O . ASN A 1 83 ? -7.841 7.506 17.255 1.00 88.38 83 ASN A O 1
ATOM 684 N N . ILE A 1 84 ? -7.267 6.273 15.469 1.00 89.25 84 ILE A N 1
ATOM 685 C CA . ILE A 1 84 ? -8.566 5.612 15.350 1.00 89.25 84 ILE A CA 1
ATOM 686 C C . ILE A 1 84 ? -8.779 4.608 16.478 1.00 89.25 84 ILE A C 1
ATOM 688 O O . ILE A 1 84 ? -9.767 4.708 17.193 1.00 89.25 84 ILE A O 1
ATOM 692 N N . ASP A 1 85 ? -7.894 3.616 16.575 1.00 89.00 85 ASP A N 1
ATOM 693 C CA . ASP A 1 85 ? -7.896 2.607 17.632 1.00 89.00 85 ASP A CA 1
ATOM 694 C C . ASP A 1 85 ? -6.559 1.848 17.591 1.00 89.00 85 ASP A C 1
ATOM 696 O O . ASP A 1 85 ? -6.211 1.190 16.603 1.00 89.00 85 ASP A O 1
ATOM 700 N N . ASN A 1 86 ? -5.826 1.856 18.705 1.00 90.50 86 ASN A N 1
ATOM 701 C CA . ASN A 1 86 ? -4.582 1.101 18.873 1.00 90.50 86 ASN A CA 1
ATOM 702 C C . ASN A 1 86 ? -4.717 -0.397 18.538 1.00 90.50 86 ASN A C 1
ATOM 704 O O . ASN A 1 86 ? -3.762 -1.019 18.053 1.00 90.50 86 ASN A O 1
ATOM 708 N N . LYS A 1 87 ? -5.899 -0.997 18.729 1.00 92.44 87 LYS A N 1
ATOM 709 C CA . LYS A 1 87 ? -6.167 -2.397 18.364 1.00 92.44 87 LYS A CA 1
ATOM 710 C C . LYS A 1 87 ? -6.033 -2.641 16.863 1.00 92.44 87 LYS A C 1
ATOM 712 O O . LYS A 1 87 ? -5.720 -3.768 16.475 1.00 92.44 87 LYS A O 1
ATOM 717 N N . VAL A 1 88 ? -6.215 -1.627 16.013 1.00 93.94 88 VAL A N 1
ATOM 718 C CA . VAL A 1 88 ? -5.981 -1.741 14.565 1.00 93.94 88 VAL A CA 1
ATOM 719 C C . VAL A 1 88 ? -4.523 -2.097 14.298 1.00 93.94 88 VAL A C 1
ATOM 721 O O . VAL A 1 88 ? -4.248 -3.065 13.586 1.00 93.94 88 VAL A O 1
ATOM 724 N N . ILE A 1 89 ? -3.585 -1.387 14.929 1.00 94.88 89 ILE A N 1
ATOM 725 C CA . ILE A 1 89 ? -2.147 -1.648 14.789 1.00 94.88 89 ILE A CA 1
ATOM 726 C C . ILE A 1 89 ? -1.788 -3.036 15.322 1.00 94.88 89 ILE A C 1
ATOM 728 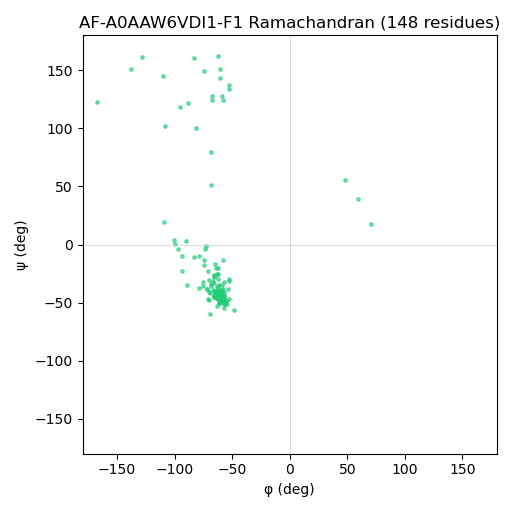O O . ILE A 1 89 ? -1.079 -3.783 14.648 1.00 94.88 89 ILE A O 1
ATOM 732 N N . LEU A 1 90 ? -2.334 -3.422 16.479 1.00 95.06 90 LEU A N 1
ATOM 733 C CA . LEU A 1 90 ? -2.122 -4.755 17.057 1.00 95.06 90 LEU A CA 1
ATOM 734 C C . LEU A 1 90 ? -2.665 -5.880 16.162 1.00 95.06 90 LEU A C 1
ATOM 736 O O . LEU A 1 90 ? -2.090 -6.964 16.094 1.00 95.06 90 LEU A O 1
ATOM 740 N N . LYS A 1 91 ? -3.782 -5.659 15.462 1.00 96.38 91 LYS A N 1
ATOM 741 C CA . LYS A 1 91 ? -4.330 -6.634 14.507 1.00 96.38 91 LYS A CA 1
ATOM 742 C C . LYS A 1 91 ? -3.527 -6.665 13.199 1.00 96.38 91 LYS A C 1
ATOM 744 O O . LYS A 1 91 ? -3.433 -7.733 12.589 1.00 96.38 91 LYS A O 1
ATOM 749 N N . LEU A 1 92 ? -2.963 -5.536 12.762 1.00 95.56 92 LEU A N 1
ATOM 750 C CA . LEU A 1 92 ? -2.091 -5.453 11.584 1.00 95.56 92 LEU A CA 1
ATOM 751 C C . LEU A 1 92 ? -0.739 -6.127 11.818 1.00 95.56 92 LEU A C 1
ATOM 753 O O . LEU A 1 92 ? -0.276 -6.842 10.933 1.00 95.56 92 LEU A O 1
ATOM 757 N N . SER A 1 93 ? -0.140 -5.963 13.000 1.00 94.75 93 SER A N 1
ATOM 758 C CA . SER A 1 93 ? 1.166 -6.554 13.327 1.00 94.75 93 SER A CA 1
ATOM 759 C C . SER A 1 93 ? 1.153 -8.086 13.336 1.00 94.75 93 SER A C 1
ATOM 761 O O . SER A 1 93 ? 2.189 -8.709 13.134 1.00 94.7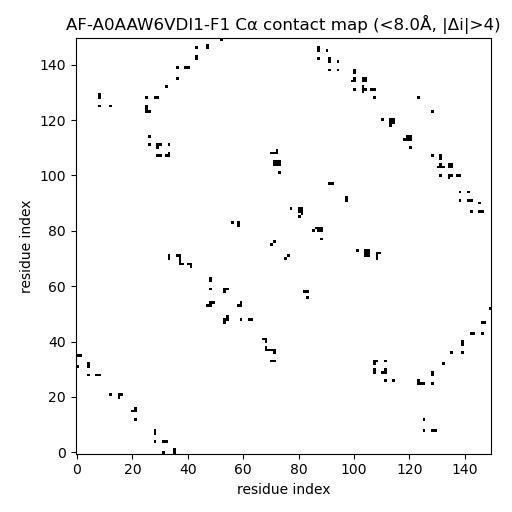5 93 SER A O 1
ATOM 763 N N . LYS A 1 94 ? -0.029 -8.703 13.479 1.00 96.12 94 LYS A N 1
ATOM 764 C CA . LYS A 1 94 ? -0.245 -10.155 13.335 1.00 96.12 94 LYS A CA 1
ATOM 765 C C . LYS A 1 94 ? -0.191 -10.651 11.886 1.00 96.12 94 LYS A C 1
ATOM 767 O O . LYS A 1 94 ? -0.343 -11.845 11.637 1.00 96.12 94 LYS A O 1
ATOM 772 N N . LEU A 1 95 ? -0.046 -9.763 10.904 1.00 95.62 95 LEU A N 1
ATOM 773 C CA . LEU A 1 95 ? 0.145 -10.165 9.518 1.00 95.62 95 LEU A CA 1
ATOM 774 C C . LEU A 1 95 ? 1.510 -10.851 9.370 1.00 95.62 95 LEU A C 1
ATOM 776 O O . LEU A 1 95 ? 2.532 -10.289 9.749 1.00 95.62 95 LEU A O 1
ATOM 780 N N . LYS A 1 96 ? 1.541 -12.057 8.792 1.00 95.56 96 LYS A N 1
ATOM 781 C CA . LYS A 1 96 ? 2.802 -12.765 8.522 1.00 95.56 96 LYS A CA 1
ATOM 782 C C . LYS A 1 96 ? 3.762 -11.863 7.732 1.00 95.56 96 LYS A C 1
ATOM 784 O O . LYS A 1 96 ? 3.347 -11.271 6.735 1.00 95.56 96 LYS A O 1
ATOM 789 N N . ASP A 1 97 ? 5.024 -11.798 8.144 1.00 95.75 97 ASP A N 1
ATOM 790 C CA . ASP A 1 97 ? 6.062 -10.965 7.522 1.00 95.75 97 ASP A CA 1
ATOM 791 C C . ASP A 1 97 ? 5.719 -9.463 7.519 1.00 95.75 97 ASP A C 1
ATOM 793 O O . ASP A 1 97 ? 5.954 -8.752 6.540 1.00 95.75 97 ASP A O 1
ATOM 797 N N . PHE A 1 98 ? 5.122 -8.963 8.605 1.00 95.94 98 PHE A N 1
ATOM 798 C CA . PHE A 1 98 ? 4.673 -7.572 8.708 1.00 95.94 98 PHE A CA 1
ATOM 799 C C . PHE A 1 98 ? 5.770 -6.538 8.390 1.00 95.94 98 PHE A C 1
ATOM 801 O O . PHE A 1 98 ? 5.503 -5.533 7.726 1.00 95.94 98 PHE A O 1
ATOM 808 N N . SER A 1 99 ? 7.015 -6.796 8.802 1.00 96.25 99 SER A N 1
ATOM 809 C CA . SER A 1 99 ? 8.170 -5.943 8.487 1.00 96.25 99 SER A CA 1
ATOM 810 C C . SER A 1 99 ? 8.437 -5.862 6.980 1.00 96.25 99 SER A C 1
ATOM 812 O O . SER A 1 99 ? 8.635 -4.770 6.452 1.00 96.25 99 SER A O 1
ATOM 814 N N . LEU A 1 100 ? 8.360 -6.984 6.258 1.00 96.12 100 LEU A N 1
ATOM 815 C CA . LEU A 1 100 ? 8.506 -7.010 4.800 1.00 96.12 100 LEU A CA 1
ATOM 816 C C . LEU A 1 100 ? 7.349 -6.282 4.116 1.00 96.12 100 LEU A C 1
ATOM 818 O O . LEU A 1 100 ? 7.558 -5.541 3.161 1.00 96.12 100 LEU A O 1
ATOM 822 N N . VAL A 1 101 ? 6.127 -6.438 4.625 1.00 97.56 101 VAL A N 1
ATOM 823 C CA . VAL A 1 101 ? 4.955 -5.763 4.056 1.00 97.56 101 VAL A CA 1
ATOM 824 C C . VAL A 1 101 ? 5.027 -4.245 4.209 1.00 97.56 101 VAL A C 1
ATOM 826 O O . VAL A 1 101 ? 4.770 -3.515 3.252 1.00 97.56 101 VAL A O 1
ATOM 829 N N . THR A 1 102 ? 5.409 -3.760 5.387 1.00 97.12 102 THR A N 1
ATOM 830 C CA . THR A 1 102 ? 5.602 -2.321 5.625 1.00 97.12 102 THR A CA 1
ATOM 831 C C . THR A 1 102 ? 6.805 -1.768 4.859 1.00 97.12 102 THR A C 1
ATOM 833 O O . THR A 1 102 ? 6.738 -0.650 4.346 1.00 97.12 102 THR A O 1
ATOM 836 N N . SER A 1 103 ? 7.861 -2.568 4.684 1.00 97.12 103 SER A N 1
ATOM 837 C CA . SER A 1 103 ? 9.001 -2.228 3.824 1.00 97.12 103 SER A CA 1
ATOM 838 C C . SER A 1 103 ? 8.583 -2.062 2.363 1.00 97.12 103 SER A C 1
ATOM 840 O O . SER A 1 103 ? 8.929 -1.051 1.759 1.00 97.12 103 SER A O 1
ATOM 842 N N . SER A 1 104 ? 7.762 -2.967 1.820 1.00 97.81 104 SER A N 1
ATOM 843 C CA . SER A 1 104 ? 7.205 -2.850 0.463 1.00 97.81 104 SER A CA 1
ATOM 844 C C . SER A 1 104 ? 6.379 -1.574 0.259 1.00 97.81 104 SER A C 1
ATOM 846 O O . SER A 1 104 ? 6.497 -0.910 -0.769 1.00 97.81 104 SER A O 1
ATOM 848 N N . ILE A 1 105 ? 5.562 -1.192 1.249 1.00 98.00 105 ILE A N 1
ATOM 849 C CA . ILE A 1 105 ? 4.805 0.071 1.218 1.00 98.00 105 ILE A CA 1
ATOM 850 C C . ILE A 1 105 ? 5.760 1.266 1.131 1.00 98.00 105 ILE A C 1
ATOM 852 O O . ILE A 1 105 ? 5.613 2.125 0.260 1.00 98.00 105 ILE A O 1
ATOM 856 N N . ASN A 1 106 ? 6.758 1.307 2.014 1.00 97.38 106 ASN A N 1
ATOM 857 C CA . ASN A 1 106 ? 7.739 2.386 2.030 1.00 97.38 106 ASN A CA 1
ATOM 858 C C . ASN A 1 106 ? 8.543 2.435 0.726 1.00 97.38 106 ASN A C 1
ATOM 860 O O . ASN A 1 106 ? 8.769 3.524 0.205 1.00 97.38 106 ASN A O 1
ATOM 864 N N . ASN A 1 107 ? 8.932 1.279 0.181 1.00 96.38 107 ASN A N 1
ATOM 865 C CA . ASN A 1 107 ? 9.701 1.182 -1.055 1.00 96.38 107 ASN A CA 1
ATOM 866 C C . ASN A 1 107 ? 8.951 1.796 -2.241 1.00 96.38 107 ASN A C 1
ATOM 868 O O . ASN A 1 107 ? 9.496 2.659 -2.928 1.00 96.38 107 ASN A O 1
ATOM 872 N N . ILE A 1 108 ? 7.680 1.432 -2.435 1.00 97.56 108 ILE A N 1
ATOM 873 C CA . ILE A 1 108 ? 6.854 1.981 -3.519 1.00 97.56 108 ILE A CA 1
ATOM 874 C C . ILE A 1 108 ? 6.673 3.489 -3.387 1.00 97.56 108 ILE A C 1
ATOM 876 O O . ILE A 1 108 ? 6.811 4.215 -4.371 1.00 97.56 108 ILE A O 1
ATOM 880 N N . VAL A 1 109 ? 6.372 3.981 -2.183 1.00 97.25 109 VAL A N 1
ATOM 881 C CA . VAL A 1 109 ? 6.128 5.414 -1.981 1.00 97.25 109 VAL A CA 1
ATOM 882 C C . VAL A 1 109 ? 7.422 6.215 -2.142 1.00 97.25 109 VAL A C 1
ATOM 884 O O . VAL A 1 109 ? 7.414 7.252 -2.802 1.00 97.25 109 VAL A O 1
ATOM 887 N N . ASN A 1 110 ? 8.545 5.724 -1.608 1.00 96.00 110 ASN A N 1
ATOM 888 C CA . ASN A 1 110 ? 9.854 6.354 -1.787 1.00 96.00 110 ASN A CA 1
ATOM 889 C C . ASN A 1 110 ? 10.286 6.348 -3.258 1.00 96.00 110 ASN A C 1
ATOM 891 O O . ASN A 1 110 ? 10.757 7.362 -3.758 1.00 96.00 110 ASN A O 1
ATOM 895 N N . THR A 1 111 ? 10.086 5.240 -3.970 1.00 96.56 111 THR A N 1
ATOM 896 C CA . THR A 1 111 ? 10.443 5.136 -5.390 1.00 96.56 111 THR A CA 1
ATOM 897 C C . THR A 1 111 ? 9.590 6.070 -6.244 1.00 96.56 111 THR A C 1
ATOM 899 O O . THR A 1 111 ? 10.123 6.816 -7.059 1.00 96.56 111 THR A O 1
ATOM 902 N N . ARG A 1 112 ? 8.273 6.128 -6.005 1.00 96.38 112 ARG A N 1
ATOM 903 C CA . ARG A 1 112 ? 7.381 7.103 -6.654 1.00 96.38 112 ARG A CA 1
ATOM 904 C C . ARG A 1 112 ? 7.806 8.542 -6.370 1.00 96.38 112 ARG A C 1
ATOM 906 O O . ARG A 1 112 ? 7.714 9.377 -7.264 1.00 96.38 112 ARG A O 1
ATOM 913 N N . HIS A 1 113 ? 8.243 8.837 -5.148 1.00 95.94 113 HIS A N 1
ATOM 914 C CA . HIS A 1 113 ? 8.741 10.161 -4.782 1.00 95.94 113 HIS A CA 1
ATOM 915 C C . HIS A 1 113 ? 9.973 10.538 -5.616 1.00 95.94 113 HIS A C 1
ATOM 917 O O . HIS A 1 113 ? 9.949 11.573 -6.271 1.00 95.94 113 HIS A O 1
ATOM 923 N N . LYS A 1 114 ? 10.970 9.649 -5.709 1.00 95.81 114 LYS A N 1
ATOM 924 C CA . LYS A 1 114 ? 12.152 9.834 -6.569 1.00 95.81 114 LYS A CA 1
ATOM 925 C C . LYS A 1 114 ? 11.787 10.077 -8.034 1.00 95.81 114 LYS A C 1
ATOM 927 O O . LYS A 1 114 ? 12.249 11.043 -8.629 1.00 95.81 114 LYS A O 1
ATOM 932 N N . ILE A 1 115 ? 10.890 9.255 -8.589 1.00 95.69 115 ILE A N 1
ATOM 933 C CA . ILE A 1 115 ? 10.394 9.406 -9.969 1.00 95.69 115 ILE A CA 1
ATOM 934 C C . ILE A 1 115 ? 9.775 10.793 -10.180 1.00 95.69 115 ILE A C 1
ATOM 936 O O . ILE A 1 115 ? 10.043 11.440 -11.187 1.00 95.69 115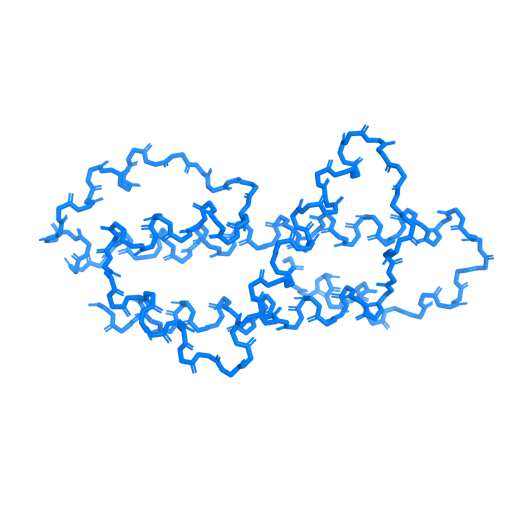 ILE A O 1
ATOM 940 N N . ALA A 1 116 ? 8.955 11.262 -9.236 1.00 93.38 116 ALA A N 1
ATOM 941 C CA . ALA A 1 116 ? 8.305 12.568 -9.331 1.00 93.38 116 ALA A CA 1
ATOM 942 C C . ALA A 1 116 ? 9.300 13.741 -9.283 1.00 93.38 116 ALA A C 1
ATOM 944 O O . ALA A 1 116 ? 9.011 14.796 -9.840 1.00 93.38 116 ALA A O 1
ATOM 945 N N . HIS A 1 117 ? 10.458 13.549 -8.650 1.00 94.31 117 HIS A N 1
ATOM 946 C CA . HIS A 1 117 ? 11.549 14.522 -8.603 1.00 94.31 117 HIS A CA 1
ATOM 947 C C . HIS A 1 117 ? 12.559 14.374 -9.753 1.00 94.31 117 HIS A C 1
ATOM 949 O O . HIS A 1 117 ? 13.535 15.115 -9.798 1.00 94.31 117 HIS A O 1
ATOM 955 N N . GLY A 1 118 ? 12.330 13.452 -10.696 1.00 91.88 118 GLY A N 1
ATOM 956 C CA . GLY A 1 118 ? 13.249 13.205 -11.810 1.00 91.88 118 GLY A CA 1
ATOM 957 C C . GLY A 1 118 ? 14.562 12.538 -11.390 1.00 91.88 118 GLY A C 1
ATOM 958 O O . GLY A 1 118 ? 15.532 12.571 -12.141 1.00 91.88 118 GLY A O 1
ATOM 959 N N . GLU A 1 119 ? 14.613 11.941 -10.197 1.00 92.38 119 GLU A N 1
ATOM 960 C CA . GLU A 1 119 ? 15.795 11.231 -9.714 1.00 92.38 119 GLU A CA 1
ATOM 961 C C . GLU A 1 119 ? 15.964 9.875 -10.413 1.00 92.38 119 GLU A C 1
ATOM 963 O O . GLU A 1 119 ? 14.993 9.182 -10.737 1.00 92.38 119 GLU A O 1
ATOM 968 N N . ASN A 1 120 ? 17.218 9.445 -10.563 1.00 83.94 120 ASN A N 1
ATOM 969 C CA . ASN A 1 120 ? 17.539 8.132 -11.112 1.00 83.94 120 ASN A CA 1
ATOM 970 C C . ASN A 1 120 ? 17.108 7.004 -10.161 1.00 83.94 120 ASN A C 1
ATOM 972 O O . ASN A 1 120 ? 17.546 6.920 -9.010 1.00 83.94 120 ASN A O 1
ATOM 976 N N . VAL A 1 121 ? 16.288 6.085 -10.675 1.00 88.56 121 VAL A N 1
ATOM 977 C CA . VAL A 1 121 ? 15.862 4.867 -9.978 1.00 88.56 121 VAL A CA 1
ATOM 978 C C . VAL A 1 121 ? 16.554 3.664 -10.615 1.00 88.56 121 VAL A C 1
ATOM 980 O O . VAL A 1 121 ? 16.158 3.201 -11.678 1.00 88.56 121 VAL A O 1
ATOM 983 N N . THR A 1 122 ? 17.596 3.152 -9.964 1.00 76.94 122 THR A N 1
ATOM 984 C CA . THR A 1 122 ? 18.463 2.099 -10.525 1.00 76.94 122 THR A CA 1
ATOM 985 C C . THR A 1 122 ? 18.060 0.678 -10.131 1.00 76.94 122 THR A C 1
ATOM 987 O O . THR A 1 122 ? 18.370 -0.266 -10.846 1.00 76.94 122 THR A O 1
ATOM 990 N N . ASN A 1 123 ? 17.340 0.514 -9.018 1.00 82.75 123 ASN A N 1
ATOM 991 C CA . ASN A 1 123 ? 17.051 -0.798 -8.421 1.00 82.75 123 ASN A CA 1
ATOM 992 C C . ASN A 1 123 ? 15.586 -1.225 -8.572 1.00 82.75 123 ASN A C 1
ATOM 994 O O . ASN A 1 123 ? 15.099 -2.055 -7.808 1.00 82.75 123 ASN A O 1
ATOM 998 N N . LEU A 1 124 ? 14.851 -0.636 -9.515 1.00 92.50 124 LEU A N 1
ATOM 999 C CA . LEU A 1 124 ? 13.472 -1.026 -9.774 1.00 92.50 124 LEU A CA 1
ATOM 1000 C C . LEU A 1 124 ? 13.455 -2.157 -10.795 1.00 92.50 124 LEU A C 1
ATOM 1002 O O . LEU A 1 124 ? 13.946 -2.002 -11.907 1.00 92.50 124 LEU A O 1
ATOM 1006 N N . THR A 1 125 ? 12.870 -3.292 -10.426 1.00 92.81 125 THR A N 1
ATOM 1007 C CA . THR A 1 125 ? 12.673 -4.429 -11.331 1.00 92.81 125 THR A CA 1
ATOM 1008 C C . THR A 1 125 ? 11.217 -4.866 -11.310 1.00 92.81 125 THR A C 1
ATOM 1010 O O . THR A 1 125 ? 10.464 -4.566 -10.376 1.00 92.81 125 THR A O 1
ATOM 1013 N N . ILE A 1 126 ? 10.808 -5.612 -12.336 1.00 93.06 126 ILE A N 1
ATOM 1014 C CA . ILE A 1 126 ? 9.446 -6.145 -12.406 1.00 93.06 126 ILE A CA 1
ATOM 1015 C C . ILE A 1 126 ? 9.137 -7.089 -11.234 1.00 93.06 126 ILE A C 1
ATOM 1017 O O . ILE A 1 126 ? 8.017 -7.088 -10.725 1.00 93.06 126 ILE A O 1
ATOM 1021 N N . ASP A 1 127 ? 10.125 -7.851 -10.763 1.00 93.50 127 ASP A N 1
ATOM 1022 C CA . ASP A 1 127 ? 9.952 -8.796 -9.658 1.00 93.50 127 ASP A CA 1
ATOM 1023 C C . ASP A 1 127 ? 9.789 -8.075 -8.317 1.00 93.50 127 ASP A C 1
ATOM 1025 O O . ASP A 1 127 ? 8.921 -8.448 -7.525 1.00 93.50 127 ASP A O 1
ATOM 1029 N N . ILE A 1 128 ? 10.530 -6.981 -8.105 1.00 95.25 128 ILE A N 1
ATOM 1030 C CA . ILE A 1 128 ? 10.333 -6.097 -6.948 1.00 95.25 128 ILE A CA 1
ATOM 1031 C C . ILE A 1 128 ? 8.917 -5.517 -6.970 1.00 95.25 128 ILE A C 1
ATOM 1033 O O . ILE A 1 128 ? 8.197 -5.621 -5.979 1.00 95.25 128 ILE A O 1
ATOM 1037 N N . LEU A 1 129 ? 8.461 -4.996 -8.115 1.00 96.62 129 LEU A N 1
ATOM 1038 C CA . LEU A 1 129 ? 7.106 -4.449 -8.243 1.00 96.62 129 LEU A CA 1
ATOM 1039 C C . LEU A 1 129 ? 6.013 -5.499 -8.003 1.00 96.62 129 LEU A C 1
ATOM 1041 O O . LEU A 1 129 ? 5.009 -5.204 -7.351 1.00 96.62 129 LEU A O 1
ATOM 1045 N N . LYS A 1 130 ? 6.199 -6.734 -8.487 1.00 96.75 130 LYS A N 1
ATOM 1046 C CA . LYS A 1 130 ? 5.284 -7.856 -8.217 1.00 96.75 130 LYS A CA 1
ATOM 1047 C C . LYS A 1 130 ? 5.212 -8.171 -6.729 1.00 96.75 130 LYS A C 1
ATOM 1049 O O . LYS A 1 130 ? 4.114 -8.321 -6.182 1.00 96.75 130 LYS A O 1
ATOM 1054 N N . GLN A 1 131 ? 6.366 -8.273 -6.077 1.00 97.06 131 GLN A N 1
ATOM 1055 C CA . GLN A 1 131 ? 6.454 -8.592 -4.659 1.00 97.06 131 GLN A CA 1
ATOM 1056 C C . GLN A 1 131 ? 5.847 -7.476 -3.799 1.00 97.06 131 GLN A C 1
ATOM 1058 O O . GLN A 1 131 ? 5.039 -7.755 -2.907 1.00 97.06 131 GLN A O 1
ATOM 1063 N N . ASP A 1 132 ? 6.1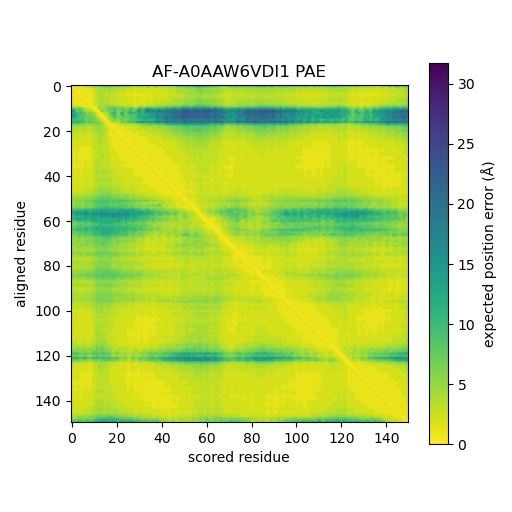47 -6.219 -4.119 1.00 97.81 132 ASP A N 1
ATOM 1064 C CA . ASP A 1 132 ?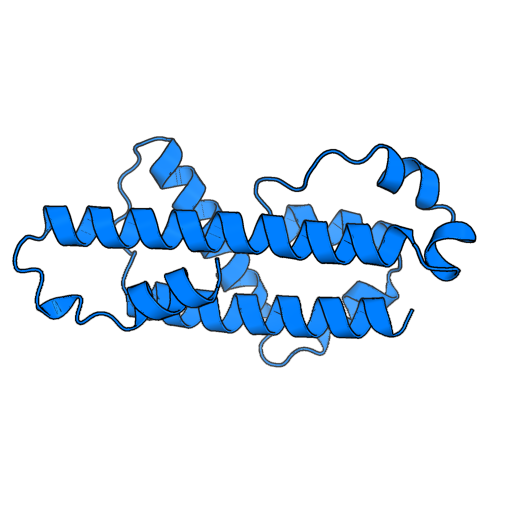 5.598 -5.060 -3.426 1.00 97.81 132 ASP A CA 1
ATOM 1065 C C . ASP A 1 132 ? 4.084 -4.963 -3.603 1.00 97.81 132 ASP A C 1
ATOM 1067 O O . ASP A 1 132 ? 3.353 -4.814 -2.622 1.00 97.81 132 ASP A O 1
ATOM 1071 N N . PHE A 1 133 ? 3.576 -5.146 -4.825 1.00 98.06 133 PHE A N 1
ATOM 1072 C CA . PHE A 1 133 ? 2.139 -5.145 -5.083 1.00 98.06 133 PHE A CA 1
ATOM 1073 C C . PHE A 1 133 ? 1.414 -6.286 -4.357 1.00 98.06 133 PHE A C 1
ATOM 1075 O O . PHE A 1 133 ? 0.326 -6.091 -3.802 1.00 98.06 133 PHE A O 1
ATOM 1082 N N . LYS A 1 134 ? 2.009 -7.484 -4.300 1.00 97.94 134 LYS A N 1
ATOM 1083 C CA . LYS A 1 134 ? 1.478 -8.613 -3.521 1.00 97.94 134 LYS A CA 1
ATOM 1084 C C . LYS A 1 134 ? 1.386 -8.260 -2.036 1.00 97.94 134 LYS A C 1
ATOM 1086 O O . LYS A 1 134 ? 0.342 -8.481 -1.418 1.00 97.94 134 LYS A O 1
ATOM 1091 N N . ASN A 1 135 ? 2.445 -7.691 -1.469 1.00 98.38 135 ASN A N 1
ATOM 1092 C CA . ASN A 1 135 ? 2.499 -7.284 -0.067 1.00 98.38 135 ASN A CA 1
ATOM 1093 C C . ASN A 1 135 ? 1.509 -6.154 0.256 1.00 98.38 135 ASN A C 1
ATOM 1095 O O . ASN A 1 135 ? 0.759 -6.263 1.227 1.00 98.38 135 ASN A O 1
ATOM 1099 N N . ILE A 1 136 ? 1.413 -5.137 -0.601 1.00 98.31 136 ILE A N 1
ATOM 1100 C CA . ILE A 1 136 ? 0.422 -4.056 -0.495 1.00 98.31 136 ILE A CA 1
ATOM 1101 C C . ILE A 1 136 ? -1.003 -4.618 -0.495 1.00 98.31 136 ILE A C 1
ATOM 1103 O O . ILE A 1 136 ? -1.812 -4.264 0.360 1.00 98.31 136 ILE A O 1
ATOM 1107 N N . ASN A 1 137 ? -1.322 -5.556 -1.388 1.00 98.00 137 ASN A N 1
ATOM 1108 C CA . ASN A 1 137 ? -2.644 -6.183 -1.395 1.00 98.00 137 ASN A CA 1
ATOM 1109 C C . ASN A 1 137 ? -2.928 -6.981 -0.113 1.00 98.00 137 ASN A C 1
ATOM 1111 O O . ASN A 1 137 ? -4.065 -6.987 0.358 1.00 98.00 137 ASN A O 1
ATOM 1115 N N . ARG A 1 138 ? -1.925 -7.652 0.469 1.00 98.00 138 ARG A N 1
ATOM 1116 C CA . ARG A 1 138 ? -2.075 -8.341 1.765 1.00 98.00 138 ARG A CA 1
ATOM 1117 C C . ARG A 1 138 ? -2.379 -7.346 2.883 1.00 98.00 138 ARG A C 1
ATOM 1119 O O . ARG A 1 138 ? -3.304 -7.588 3.658 1.00 98.00 138 ARG A O 1
ATOM 1126 N N . PHE A 1 139 ? -1.651 -6.230 2.927 1.00 98.31 139 PHE A N 1
ATOM 1127 C CA . PHE A 1 139 ? -1.897 -5.140 3.869 1.00 98.31 139 PHE A CA 1
ATOM 1128 C C . PHE A 1 139 ? -3.323 -4.599 3.742 1.00 98.31 139 PHE A C 1
ATOM 1130 O O . PHE A 1 139 ? -4.070 -4.623 4.715 1.00 98.31 139 PHE A O 1
ATOM 1137 N N . LEU A 1 140 ? -3.734 -4.200 2.534 1.00 98.00 140 LEU A N 1
ATOM 1138 C CA . LEU A 1 140 ? -5.059 -3.630 2.272 1.00 98.00 140 LEU A CA 1
ATOM 1139 C C . LEU A 1 140 ? -6.192 -4.599 2.628 1.00 98.00 140 LEU A C 1
ATOM 1141 O O . LEU A 1 140 ? -7.171 -4.201 3.257 1.00 98.00 140 LEU A O 1
ATOM 1145 N N . LYS A 1 141 ? -6.050 -5.890 2.292 1.00 97.69 141 LYS A N 1
ATOM 1146 C CA . LYS A 1 141 ? -7.022 -6.927 2.678 1.00 97.69 141 LYS A CA 1
ATOM 1147 C C . LYS A 1 141 ? -7.158 -7.041 4.195 1.00 97.69 141 LYS A C 1
ATOM 1149 O O . LYS A 1 141 ? -8.277 -7.095 4.704 1.00 97.69 141 LYS A O 1
ATOM 1154 N N . LYS A 1 142 ? -6.034 -7.070 4.919 1.00 97.69 142 LYS A N 1
ATOM 1155 C CA . LYS A 1 142 ? -6.046 -7.156 6.383 1.00 97.69 142 LYS A CA 1
ATOM 1156 C C . LYS A 1 142 ? -6.638 -5.898 7.007 1.00 97.69 142 LYS A C 1
ATOM 1158 O O . LYS A 1 142 ? -7.485 -6.021 7.883 1.00 97.69 142 LYS A O 1
ATOM 1163 N N . LEU A 1 143 ? -6.243 -4.721 6.524 1.00 97.38 143 LEU A N 1
ATOM 1164 C CA . LEU A 1 143 ? -6.763 -3.434 6.974 1.00 97.38 143 LEU A CA 1
ATOM 1165 C C . LEU A 1 143 ? -8.284 -3.373 6.809 1.00 97.38 143 LEU A C 1
ATOM 1167 O O . LEU A 1 143 ? -8.998 -3.130 7.776 1.00 97.38 143 LEU A O 1
ATOM 1171 N N . LYS A 1 144 ? -8.787 -3.703 5.614 1.00 97.00 144 LYS A N 1
ATOM 1172 C CA . LYS A 1 144 ? -10.225 -3.761 5.334 1.00 97.00 144 LYS A CA 1
ATOM 1173 C C . LYS A 1 144 ? -10.955 -4.725 6.270 1.00 97.00 144 LYS A C 1
ATOM 1175 O O . LYS A 1 144 ? -11.988 -4.365 6.823 1.00 97.00 144 LYS A O 1
ATOM 1180 N N . SER A 1 145 ? -10.420 -5.931 6.470 1.00 96.62 145 SER A N 1
ATOM 1181 C CA . SER A 1 145 ? -11.004 -6.924 7.384 1.00 96.62 145 SER A CA 1
ATOM 1182 C C . SER A 1 145 ? -11.083 -6.413 8.823 1.00 96.62 145 SER A C 1
ATOM 1184 O O . SER A 1 145 ? -12.090 -6.648 9.482 1.00 96.62 145 SER A O 1
ATOM 1186 N N . ILE A 1 146 ? -10.062 -5.692 9.296 1.00 95.88 146 ILE A N 1
ATOM 1187 C CA . ILE A 1 146 ? -10.069 -5.093 10.633 1.00 95.88 146 ILE A CA 1
ATOM 1188 C C . ILE A 1 146 ? -11.193 -4.066 10.742 1.00 95.88 146 ILE A C 1
ATOM 1190 O O . ILE A 1 146 ? -12.019 -4.194 11.637 1.00 95.88 146 ILE A O 1
ATOM 1194 N N . PHE A 1 147 ? -11.263 -3.111 9.814 1.00 93.25 147 PHE A N 1
ATOM 1195 C CA . PHE A 1 147 ? -12.275 -2.051 9.831 1.00 93.25 147 PHE A CA 1
ATOM 1196 C C . PHE A 1 147 ? -13.706 -2.543 9.619 1.00 93.25 147 PHE A C 1
ATOM 1198 O O . PHE A 1 147 ? -14.635 -1.922 10.109 1.00 93.25 147 PHE A O 1
ATOM 1205 N N . THR A 1 148 ? -13.889 -3.664 8.920 1.00 90.12 148 THR A N 1
ATOM 1206 C CA . THR A 1 148 ? -15.212 -4.301 8.777 1.00 90.12 148 THR A CA 1
ATOM 1207 C C . THR A 1 148 ? -15.645 -5.011 10.069 1.00 90.12 148 THR A C 1
ATOM 1209 O O . THR A 1 148 ? -16.814 -5.331 10.229 1.00 90.12 148 THR A O 1
ATOM 1212 N N . SER A 1 149 ? -14.703 -5.284 10.980 1.00 88.69 149 SER A N 1
ATOM 1213 C CA . SER A 1 149 ? -14.947 -5.937 12.276 1.00 88.69 149 SER A CA 1
ATOM 1214 C C . SER A 1 149 ? -15.005 -4.967 13.464 1.00 88.69 149 SER A C 1
ATOM 1216 O O . SER A 1 149 ? -15.028 -5.432 14.603 1.00 88.69 149 SER A O 1
ATOM 1218 N N . LEU A 1 150 ? -14.914 -3.659 13.202 1.00 84.69 150 LEU A N 1
ATOM 1219 C CA . LEU A 1 150 ? -15.062 -2.587 14.191 1.00 84.69 150 LEU A CA 1
ATOM 1220 C C . LEU A 1 150 ? -16.500 -2.073 14.163 1.00 84.69 150 LEU A C 1
ATOM 1222 O O . LEU A 1 150 ? -17.068 -1.914 15.261 1.00 84.69 150 LEU A O 1
#

Nearest PDB structures (foldseek):
  6jx6-assembly1_D  TM=2.918E-01  e=1.433E+00  Homo sapiens
  2l7n-assembly1_A  TM=2.197E-01  e=4.523E+00  Mus musculus
  3zcj-assembly2_B  TM=1.893E-01  e=9.572E+00  Helicobacter pylori 26695

Organism: NCBI:txid28197

Radius of gyration: 16.72 Å; Cα contacts (8 Å, |Δi|>4): 124; chains: 1; bounding box: 40×30×46 Å

Solvent-accessible surface area (backbone atoms only — not comparable to full-atom values): 8478 Å² total; per-residue (Å²): 110,68,70,59,51,52,51,60,72,67,45,70,64,84,73,52,86,46,71,66,61,45,50,52,50,52,52,52,51,37,43,51,53,39,54,47,52,27,51,52,53,44,52,46,50,62,55,40,67,71,38,70,57,39,74,76,37,89,44,41,66,61,60,70,68,50,71,82,65,66,76,62,22,48,85,64,44,48,56,61,45,42,61,68,38,56,64,54,53,61,60,52,63,69,39,86,61,38,69,60,32,46,46,30,37,34,49,36,35,52,51,37,50,36,54,75,72,71,46,92,77,87,85,78,46,72,66,55,52,48,52,28,52,53,31,44,50,53,50,52,54,52,52,46,54,52,58,76,72,94